Protein AF-A0A351TK52-F1 (afdb_monomer_lite)

Radius of gyration: 23.6 Å; chains: 1; bounding box: 53×51×53 Å

Foldseek 3Di:
DDDDDDDDPPDDDDPVVVVVVVVVVVDDDDADPVRHDDDPVRVVVVVVVVVVVVPDDDDDDDDDPVVVVVLCVVDPCSVVVVVVVVVVLVVDPVSVVVVVD

Sequence (101 aa):
MITSIQIYKGQEPTKEQRQEIREAAKRTPVYDELAPELTIEQMQRYRKAAIDKKAKTVVTLELSKENMDKAHSFGKEYRAVLSRLLELAMNDSDLVRKARL

Structure (mmCIF, N/CA/C/O backbone):
data_AF-A0A351TK52-F1
#
_entry.id   AF-A0A351TK52-F1
#
loop_
_atom_site.group_PDB
_atom_site.id
_atom_site.type_symbol
_atom_site.label_atom_id
_atom_site.label_alt_id
_atom_site.label_comp_id
_atom_site.label_asym_id
_atom_site.label_entity_id
_atom_site.label_seq_id
_atom_site.pdbx_PDB_ins_code
_atom_site.Cartn_x
_atom_site.Cartn_y
_atom_site.Cartn_z
_atom_site.occupancy
_atom_site.B_iso_or_equiv
_atom_site.auth_seq_id
_atom_site.auth_comp_id
_atom_site.auth_asym_id
_atom_site.auth_atom_id
_atom_site.pdbx_PDB_model_num
ATOM 1 N N . MET A 1 1 ? 18.115 -32.388 -19.300 1.00 39.66 1 MET A N 1
ATOM 2 C CA . MET A 1 1 ? 18.739 -32.324 -17.962 1.00 39.66 1 MET A CA 1
ATOM 3 C C . MET A 1 1 ? 18.451 -30.945 -17.393 1.00 39.66 1 MET A C 1
ATOM 5 O O . MET A 1 1 ? 18.808 -29.975 -18.044 1.00 39.66 1 MET A O 1
ATOM 9 N N . ILE A 1 2 ? 17.734 -30.842 -16.272 1.00 48.59 2 ILE A N 1
ATOM 10 C CA . ILE A 1 2 ? 17.499 -29.555 -15.599 1.00 48.59 2 ILE A CA 1
ATOM 11 C C . ILE A 1 2 ? 18.631 -29.373 -14.591 1.00 48.59 2 ILE A C 1
ATOM 13 O O . ILE A 1 2 ? 18.721 -30.124 -13.622 1.00 48.59 2 ILE A O 1
ATOM 17 N N . THR A 1 3 ? 19.514 -28.412 -14.841 1.00 57.66 3 THR A N 1
ATOM 18 C CA . THR A 1 3 ? 20.594 -28.071 -13.914 1.00 57.66 3 THR A CA 1
ATOM 19 C C . THR A 1 3 ? 20.025 -27.159 -12.834 1.00 57.66 3 THR A C 1
ATOM 21 O O . THR A 1 3 ? 19.637 -26.026 -13.108 1.00 57.66 3 THR A O 1
ATOM 24 N N . SER A 1 4 ? 19.939 -27.655 -11.602 1.00 60.91 4 SER A N 1
ATOM 25 C CA . SER A 1 4 ? 19.635 -26.819 -10.440 1.00 60.91 4 SER A CA 1
ATOM 26 C C . SER A 1 4 ? 20.845 -25.930 -10.145 1.00 60.91 4 SER A C 1
ATOM 28 O O . SER A 1 4 ? 21.941 -26.437 -9.916 1.00 60.91 4 SER A O 1
ATOM 30 N N . ILE A 1 5 ? 20.657 -24.608 -10.175 1.00 77.31 5 ILE A N 1
ATOM 31 C CA . ILE A 1 5 ? 21.691 -23.622 -9.840 1.00 77.31 5 ILE A CA 1
ATOM 32 C C . ILE A 1 5 ? 21.211 -22.844 -8.611 1.00 77.31 5 ILE A C 1
ATOM 34 O O . ILE A 1 5 ? 20.137 -22.246 -8.632 1.00 77.31 5 ILE A O 1
ATOM 38 N N . GLN A 1 6 ? 21.999 -22.857 -7.534 1.00 79.38 6 GLN A N 1
ATOM 39 C CA . GLN A 1 6 ? 21.764 -22.028 -6.348 1.00 79.38 6 GLN A CA 1
ATOM 40 C C . GLN A 1 6 ? 22.383 -20.640 -6.558 1.00 79.38 6 GLN A C 1
ATOM 42 O O . GLN A 1 6 ? 23.558 -20.534 -6.908 1.00 79.38 6 GLN A O 1
ATOM 47 N N . ILE A 1 7 ? 21.595 -19.584 -6.341 1.00 82.69 7 ILE A N 1
ATOM 48 C CA . ILE A 1 7 ? 22.026 -18.183 -6.459 1.00 82.69 7 ILE A CA 1
ATOM 49 C C . ILE A 1 7 ? 21.994 -17.546 -5.068 1.00 82.69 7 ILE A C 1
ATOM 51 O O . ILE A 1 7 ? 20.959 -17.563 -4.399 1.00 82.69 7 ILE A O 1
ATOM 55 N N . TYR A 1 8 ? 23.113 -16.965 -4.640 1.00 86.44 8 TYR A N 1
ATOM 56 C CA . TYR A 1 8 ? 23.245 -16.308 -3.341 1.00 86.44 8 TYR A CA 1
ATOM 57 C C . TYR A 1 8 ? 23.015 -14.794 -3.437 1.00 86.44 8 TYR A C 1
ATOM 59 O O . TYR A 1 8 ? 23.297 -14.147 -4.448 1.00 86.44 8 TYR A O 1
ATOM 67 N N . LYS A 1 9 ? 22.518 -14.193 -2.352 1.00 80.81 9 LYS A N 1
ATOM 68 C CA . LYS A 1 9 ? 22.300 -12.742 -2.272 1.00 80.81 9 LYS A CA 1
ATOM 69 C C . LYS A 1 9 ? 23.639 -12.000 -2.384 1.00 80.81 9 LYS A C 1
ATOM 71 O O . LYS A 1 9 ? 24.527 -12.218 -1.569 1.00 80.81 9 LYS A O 1
ATOM 76 N N . GLY A 1 10 ? 23.751 -11.098 -3.362 1.00 85.62 10 GLY A N 1
ATOM 77 C CA . GLY A 1 10 ? 24.971 -10.320 -3.625 1.00 85.62 10 GLY A CA 1
ATOM 78 C C . GLY A 1 10 ? 25.997 -11.022 -4.520 1.00 85.62 10 GLY A C 1
ATOM 79 O O . GLY A 1 10 ? 27.067 -10.471 -4.752 1.00 85.62 10 GLY A O 1
ATOM 80 N N . GLN A 1 11 ? 25.683 -12.213 -5.035 1.00 88.19 11 GLN A N 1
ATOM 81 C CA . GLN A 1 11 ? 26.535 -12.914 -5.988 1.00 88.19 11 GLN A CA 1
ATOM 82 C C . GLN A 1 11 ? 26.552 -12.182 -7.335 1.00 88.19 11 GLN A C 1
ATOM 84 O O . GLN A 1 11 ? 25.512 -11.998 -7.969 1.00 88.19 11 GLN A O 1
ATOM 89 N N . GLU A 1 12 ? 27.741 -11.788 -7.787 1.00 88.50 12 GLU A N 1
ATOM 90 C CA . GLU A 1 12 ? 27.916 -11.228 -9.124 1.00 88.50 12 GLU A CA 1
ATOM 91 C C . GLU A 1 12 ? 27.913 -12.333 -10.194 1.00 88.50 12 GLU A C 1
ATOM 93 O O . GLU A 1 12 ? 28.453 -13.418 -9.955 1.00 88.50 12 GLU A O 1
ATOM 98 N N . PRO A 1 13 ? 27.369 -12.075 -11.400 1.00 86.88 13 PRO A N 1
ATOM 99 C CA . PRO A 1 13 ? 27.444 -13.036 -12.496 1.00 86.88 13 PRO A CA 1
ATOM 100 C C . PRO A 1 13 ? 28.895 -13.250 -12.937 1.00 86.88 13 PRO A C 1
ATOM 102 O O . PRO A 1 13 ? 29.693 -12.308 -12.927 1.00 86.88 13 PRO A O 1
ATOM 105 N N . THR A 1 14 ? 29.245 -14.455 -13.386 1.00 89.94 14 THR A N 1
ATOM 106 C CA . THR A 1 14 ? 30.578 -14.742 -13.939 1.00 89.94 14 THR A CA 1
ATOM 107 C C . THR A 1 14 ? 30.847 -13.924 -15.208 1.00 89.94 14 THR A C 1
ATOM 109 O O . THR A 1 14 ? 29.944 -13.336 -15.806 1.00 89.94 14 THR A O 1
ATOM 112 N N . LYS A 1 15 ? 32.109 -13.861 -15.660 1.00 91.19 15 LYS A N 1
ATOM 113 C CA . LYS A 1 15 ? 32.460 -13.160 -16.912 1.00 91.19 15 LYS A CA 1
ATOM 114 C C . LYS A 1 15 ? 31.666 -13.691 -18.112 1.00 91.19 15 LYS A C 1
ATOM 116 O O . LYS A 1 15 ? 31.218 -12.889 -18.925 1.00 91.19 15 LYS A O 1
ATOM 121 N N . GLU A 1 16 ? 31.469 -15.004 -18.171 1.00 89.25 16 GLU A N 1
ATOM 122 C CA . GLU A 1 16 ? 30.704 -15.695 -19.212 1.00 89.25 16 GLU A CA 1
ATOM 123 C C . GLU A 1 16 ? 29.219 -15.332 -19.143 1.00 89.25 16 GLU A C 1
ATOM 125 O O . GLU A 1 16 ? 28.662 -14.866 -20.130 1.00 89.25 16 GLU A O 1
ATOM 130 N N . GLN A 1 17 ? 28.611 -15.400 -17.954 1.00 88.12 17 GLN A N 1
ATOM 131 C CA . GLN A 1 17 ? 27.215 -14.995 -17.751 1.00 88.12 17 GLN A CA 1
ATOM 132 C C . GLN A 1 17 ? 26.991 -13.518 -18.097 1.00 88.12 17 GLN A C 1
ATOM 134 O O . GLN A 1 17 ? 25.990 -13.157 -18.707 1.00 88.12 17 GLN A O 1
ATOM 139 N N . ARG A 1 18 ? 27.939 -12.635 -17.757 1.00 90.81 18 ARG A N 1
ATOM 140 C CA . ARG A 1 18 ? 27.871 -11.219 -18.155 1.00 90.81 18 ARG A CA 1
ATOM 141 C C . ARG A 1 18 ? 27.926 -11.043 -19.667 1.00 90.81 18 ARG A C 1
ATOM 143 O O . ARG A 1 18 ? 27.260 -10.151 -20.187 1.00 90.81 18 ARG A O 1
ATOM 150 N N . GLN A 1 19 ? 28.733 -11.840 -20.359 1.00 91.81 19 GLN A N 1
ATOM 151 C CA . GLN A 1 19 ? 28.805 -11.799 -21.813 1.00 91.81 19 GLN A CA 1
ATOM 152 C C . GLN A 1 19 ? 27.499 -12.300 -22.439 1.00 91.81 19 GLN A C 1
ATOM 154 O O . GLN A 1 19 ? 26.951 -11.619 -23.302 1.00 91.81 19 GLN A O 1
ATOM 159 N N . GLU A 1 20 ? 26.945 -13.399 -21.930 1.00 90.44 20 GLU A N 1
ATOM 160 C CA . GLU A 1 20 ? 25.652 -13.938 -22.359 1.00 90.44 20 GLU A CA 1
ATOM 161 C C . GLU A 1 20 ? 24.518 -12.919 -22.172 1.00 90.44 20 GLU A C 1
ATOM 163 O O . GLU A 1 20 ? 23.750 -12.674 -23.099 1.00 90.44 20 GLU A O 1
ATOM 168 N N . ILE A 1 21 ? 24.467 -12.230 -21.025 1.00 88.31 21 ILE A N 1
ATOM 169 C CA . ILE A 1 21 ? 23.495 -11.154 -20.768 1.00 88.31 21 ILE A CA 1
ATOM 170 C C . ILE A 1 21 ? 23.623 -10.029 -21.808 1.00 88.31 21 ILE A C 1
ATOM 172 O O . ILE A 1 21 ? 22.615 -9.539 -22.321 1.00 88.31 21 ILE A O 1
ATOM 176 N N . ARG A 1 22 ? 24.851 -9.611 -22.149 1.00 91.25 22 ARG A N 1
ATOM 177 C CA . ARG A 1 22 ? 25.082 -8.558 -23.158 1.00 91.25 22 ARG A CA 1
ATOM 178 C C . ARG A 1 22 ? 24.669 -8.991 -24.557 1.00 91.25 22 ARG A C 1
ATOM 180 O O . ARG A 1 22 ? 24.217 -8.156 -25.336 1.00 91.25 22 ARG A O 1
ATOM 187 N N . GLU A 1 23 ? 24.867 -10.256 -24.900 1.00 91.88 23 GLU A N 1
ATOM 188 C CA . GLU A 1 23 ? 24.456 -10.801 -26.192 1.00 91.88 23 GLU A CA 1
ATOM 189 C C . GLU A 1 23 ? 22.943 -10.963 -26.270 1.00 91.88 23 GLU A C 1
ATOM 191 O O . GLU A 1 23 ? 22.349 -10.572 -27.271 1.00 91.88 23 GLU A 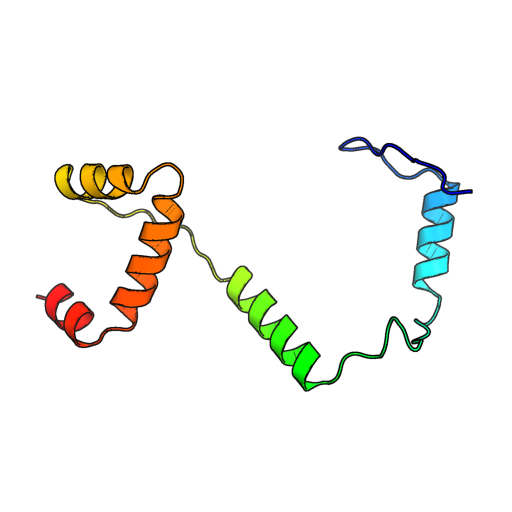O 1
ATOM 196 N N . ALA A 1 24 ? 22.311 -11.452 -25.204 1.00 87.25 24 ALA A N 1
ATOM 197 C CA . ALA A 1 24 ? 20.862 -11.548 -25.097 1.00 87.25 24 ALA A CA 1
ATOM 198 C C . ALA A 1 24 ? 20.190 -10.176 -25.244 1.00 87.25 24 ALA A C 1
ATOM 200 O O . ALA A 1 24 ? 19.214 -10.057 -25.975 1.00 87.25 24 ALA A O 1
ATOM 201 N N . ALA A 1 25 ? 20.762 -9.121 -24.650 1.00 86.38 25 ALA A N 1
ATOM 202 C CA . ALA A 1 25 ? 20.254 -7.754 -24.784 1.00 86.38 25 ALA A CA 1
ATOM 203 C C . ALA A 1 25 ? 20.253 -7.222 -26.234 1.00 86.38 25 ALA A C 1
ATOM 205 O O . ALA A 1 25 ? 19.536 -6.270 -26.531 1.00 86.38 25 ALA A O 1
ATOM 206 N N . LYS A 1 26 ? 21.052 -7.814 -27.134 1.00 91.12 26 LYS A N 1
ATOM 207 C CA . LYS A 1 26 ? 21.099 -7.457 -28.562 1.00 91.12 26 LYS A CA 1
ATOM 208 C C . LYS A 1 26 ? 20.137 -8.279 -29.422 1.00 91.12 26 LYS A C 1
ATOM 210 O O . LYS A 1 26 ? 19.951 -7.945 -30.589 1.00 91.12 26 LYS A O 1
ATOM 215 N N . ARG A 1 27 ? 19.577 -9.371 -28.895 1.00 85.69 27 ARG A N 1
ATOM 216 C CA . ARG A 1 27 ? 18.665 -10.249 -29.637 1.00 85.69 27 ARG A CA 1
ATOM 217 C C . ARG A 1 27 ? 17.257 -9.662 -29.606 1.00 85.69 27 ARG A C 1
ATOM 219 O O . ARG A 1 27 ? 16.784 -9.222 -28.562 1.00 85.69 27 ARG A O 1
ATOM 226 N N . THR A 1 28 ? 16.581 -9.677 -30.749 1.00 81.38 28 THR A N 1
ATOM 227 C CA . THR A 1 28 ? 15.162 -9.322 -30.820 1.00 81.38 28 THR A CA 1
ATOM 228 C C . THR A 1 28 ? 14.339 -10.422 -30.141 1.00 81.38 28 THR A C 1
ATOM 230 O O . THR A 1 28 ? 14.600 -11.601 -30.400 1.00 81.38 28 THR A O 1
ATOM 233 N N . PRO A 1 29 ? 13.372 -10.081 -29.271 1.00 78.19 29 PRO A N 1
ATOM 234 C CA . PRO A 1 29 ? 12.477 -11.074 -28.694 1.00 78.19 29 PRO A CA 1
ATOM 235 C C . PRO A 1 29 ? 11.663 -11.747 -29.805 1.00 78.19 29 PRO A C 1
ATOM 237 O O . PRO A 1 29 ? 11.092 -11.075 -30.661 1.00 78.19 29 PRO A O 1
ATOM 240 N N . VAL A 1 30 ? 11.647 -13.079 -29.796 1.00 81.81 30 VAL A N 1
ATOM 241 C CA . VAL A 1 30 ? 10.827 -13.898 -30.693 1.00 81.81 30 VAL A CA 1
A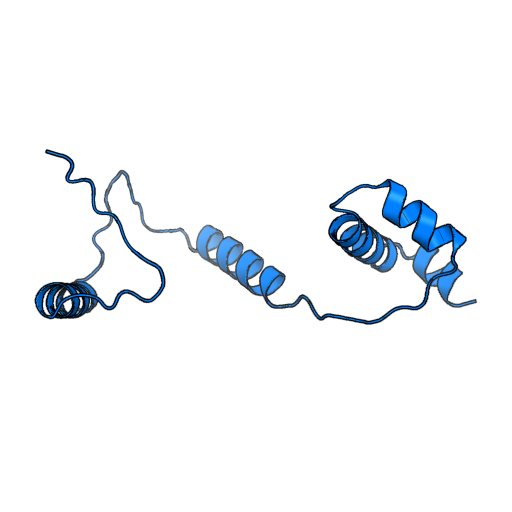TOM 242 C C . VAL A 1 30 ? 9.617 -14.352 -29.894 1.00 81.81 30 VAL A C 1
ATOM 244 O O . VAL A 1 30 ? 9.778 -14.938 -28.825 1.00 81.81 30 VAL A O 1
ATOM 247 N N . TYR A 1 31 ? 8.427 -14.044 -30.394 1.00 80.69 31 TYR A N 1
ATOM 248 C CA . TYR A 1 31 ? 7.170 -14.460 -29.783 1.00 80.69 31 TYR A CA 1
ATOM 249 C C . TYR A 1 31 ? 6.769 -15.831 -30.327 1.00 80.69 31 TYR A C 1
ATOM 251 O O . TYR A 1 31 ? 6.893 -16.080 -31.528 1.00 80.69 31 TYR A O 1
ATOM 259 N N . ASP A 1 32 ? 6.294 -16.707 -29.450 1.00 83.88 32 ASP A N 1
ATOM 260 C CA . ASP A 1 32 ? 5.802 -18.039 -29.803 1.00 83.88 32 ASP A CA 1
ATOM 261 C C . ASP A 1 32 ? 4.381 -18.262 -29.254 1.00 83.88 32 ASP A C 1
ATOM 263 O O . ASP A 1 32 ? 3.788 -17.375 -28.635 1.00 83.88 32 ASP A O 1
ATOM 267 N N . GLU A 1 33 ? 3.803 -19.439 -29.505 1.00 78.94 33 GLU A N 1
ATOM 268 C CA . GLU A 1 33 ? 2.444 -19.778 -29.057 1.00 78.94 33 GLU A CA 1
ATOM 269 C C . GLU A 1 33 ? 2.297 -19.818 -27.523 1.00 78.94 33 GLU A C 1
ATOM 271 O O . GLU A 1 33 ? 1.193 -19.660 -27.003 1.00 78.94 33 GLU A O 1
ATOM 276 N N . LEU A 1 34 ? 3.397 -20.010 -26.789 1.00 76.88 34 LEU A N 1
ATOM 277 C CA . LEU A 1 34 ? 3.429 -20.064 -25.326 1.00 76.88 34 LEU A CA 1
ATOM 278 C C . LEU A 1 34 ? 3.750 -18.695 -24.700 1.00 76.88 34 LEU A C 1
ATOM 280 O O . LEU A 1 34 ? 3.411 -18.452 -23.540 1.00 76.88 34 LEU A O 1
ATOM 284 N N . ALA A 1 35 ? 4.371 -17.799 -25.464 1.00 74.75 35 ALA A N 1
ATOM 285 C CA . ALA A 1 35 ? 4.750 -16.442 -25.099 1.00 74.75 35 ALA A CA 1
ATOM 286 C C . ALA A 1 35 ? 4.356 -15.446 -26.211 1.00 74.75 35 ALA A C 1
ATOM 288 O O . ALA A 1 35 ? 5.230 -14.862 -26.866 1.00 74.75 35 ALA A O 1
ATOM 289 N N . PRO A 1 36 ? 3.042 -15.234 -26.428 1.00 81.25 36 PRO A N 1
ATOM 290 C CA . PRO A 1 36 ? 2.552 -14.311 -27.441 1.00 81.25 36 PRO A CA 1
ATOM 291 C C . PRO A 1 36 ? 2.862 -12.856 -27.076 1.00 81.25 36 PRO A C 1
ATOM 293 O O . PRO A 1 36 ? 3.062 -12.503 -25.908 1.00 81.25 36 PRO A O 1
ATOM 296 N N . GLU A 1 37 ? 2.860 -11.985 -28.084 1.00 81.19 37 GLU A N 1
ATOM 297 C CA . GLU A 1 37 ? 3.005 -10.548 -27.871 1.00 81.19 37 GLU A CA 1
ATOM 298 C C . GLU A 1 37 ? 1.836 -10.003 -27.032 1.00 81.19 37 GLU A C 1
ATOM 300 O O . GLU A 1 37 ? 0.670 -10.358 -27.227 1.00 81.19 37 GLU A O 1
ATOM 305 N N . LEU A 1 38 ? 2.150 -9.132 -26.070 1.00 82.06 38 LEU A N 1
ATOM 306 C CA . LEU A 1 38 ? 1.127 -8.488 -25.254 1.00 82.06 38 LEU A CA 1
ATOM 307 C C . LEU A 1 38 ? 0.333 -7.498 -26.104 1.00 82.06 38 LEU A C 1
ATOM 309 O O . LEU A 1 38 ? 0.892 -6.596 -26.722 1.00 82.06 38 LEU A O 1
ATOM 313 N N . THR A 1 39 ? -0.991 -7.599 -26.046 1.00 84.81 39 THR A N 1
ATOM 314 C CA . THR A 1 39 ? -1.867 -6.596 -26.659 1.00 84.81 39 THR A CA 1
ATOM 315 C 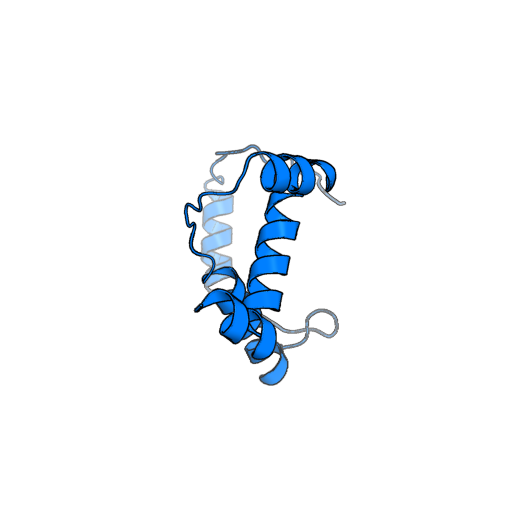C . THR A 1 39 ? -1.714 -5.238 -25.966 1.00 84.81 39 THR A C 1
ATOM 317 O O . THR A 1 39 ? -1.409 -5.152 -24.771 1.00 84.81 39 THR A O 1
ATOM 320 N N . ILE A 1 40 ? -1.997 -4.153 -26.691 1.00 81.81 40 ILE A N 1
ATOM 321 C CA . ILE A 1 40 ? -1.920 -2.778 -26.168 1.00 81.81 40 ILE A CA 1
ATOM 322 C C . ILE A 1 40 ? -2.764 -2.614 -24.891 1.00 81.81 40 ILE A C 1
ATOM 324 O O . ILE A 1 40 ? -2.324 -1.976 -23.933 1.00 81.81 40 ILE A O 1
ATOM 328 N N . GLU A 1 41 ? -3.946 -3.231 -24.828 1.00 79.69 41 GLU A N 1
ATOM 329 C CA . GLU A 1 41 ? -4.799 -3.198 -23.635 1.00 79.69 41 GLU A CA 1
ATOM 330 C C . GLU A 1 41 ? -4.150 -3.887 -22.429 1.00 79.69 41 GLU A C 1
ATOM 332 O O . GLU A 1 41 ? -4.193 -3.370 -21.309 1.00 79.69 41 GLU A O 1
ATOM 337 N N . GLN A 1 42 ? -3.510 -5.041 -22.638 1.00 80.88 42 GLN A N 1
ATOM 338 C CA . GLN A 1 42 ? -2.775 -5.734 -21.581 1.00 80.88 42 GLN A CA 1
ATOM 339 C C . GLN A 1 42 ? -1.587 -4.889 -21.111 1.00 80.88 42 GLN A C 1
ATOM 341 O O . GLN A 1 42 ? -1.409 -4.708 -19.905 1.00 80.88 42 GLN A O 1
ATOM 346 N N . MET A 1 43 ? -0.832 -4.285 -22.034 1.00 81.19 43 MET A N 1
ATOM 347 C CA . MET A 1 43 ? 0.264 -3.370 -21.697 1.00 81.19 43 MET A CA 1
ATOM 348 C C . MET A 1 43 ? -0.220 -2.182 -20.853 1.00 81.19 43 MET A C 1
ATOM 350 O O . MET A 1 43 ? 0.418 -1.826 -19.859 1.00 81.19 43 MET A O 1
ATOM 354 N N . GLN A 1 44 ? -1.368 -1.589 -21.192 1.00 77.25 44 GLN A N 1
ATOM 355 C CA . GLN A 1 44 ? -1.971 -0.501 -20.417 1.00 77.25 44 GLN A CA 1
ATOM 356 C C . GLN A 1 44 ? -2.389 -0.947 -19.010 1.00 77.25 44 GLN A C 1
ATOM 358 O O . GLN A 1 44 ? -2.137 -0.223 -18.043 1.00 77.25 44 GLN A O 1
ATOM 363 N N . ARG A 1 45 ? -2.964 -2.148 -18.860 1.00 71.00 45 ARG A N 1
ATOM 364 C CA . ARG A 1 45 ? -3.313 -2.718 -17.544 1.00 71.00 45 ARG A CA 1
ATOM 365 C C . ARG A 1 45 ? -2.075 -2.925 -16.671 1.00 71.00 45 ARG A C 1
ATOM 367 O O . ARG A 1 45 ? -2.079 -2.513 -15.511 1.00 71.00 45 ARG A O 1
ATOM 374 N N . TYR A 1 46 ? -1.000 -3.486 -17.226 1.00 75.69 46 TYR A N 1
ATOM 375 C CA . TYR A 1 46 ? 0.262 -3.649 -16.499 1.00 75.69 46 TYR A CA 1
ATOM 376 C C . TYR A 1 46 ? 0.893 -2.306 -16.132 1.00 75.69 46 TYR A C 1
ATOM 378 O O . TYR A 1 46 ? 1.375 -2.141 -15.010 1.00 75.69 46 TYR A O 1
ATOM 386 N N . ARG A 1 47 ? 0.835 -1.317 -17.031 1.00 71.00 47 ARG A N 1
ATOM 387 C CA . ARG A 1 47 ? 1.307 0.043 -16.754 1.00 71.00 47 ARG A CA 1
ATOM 388 C C . ARG A 1 47 ? 0.523 0.691 -15.614 1.00 71.00 47 ARG A C 1
ATOM 390 O O . ARG A 1 47 ? 1.144 1.261 -14.722 1.00 71.00 47 ARG A O 1
ATOM 397 N N . LYS A 1 48 ? -0.808 0.568 -15.600 1.00 63.97 48 LYS A N 1
ATOM 398 C CA . LYS A 1 48 ? -1.659 1.075 -14.513 1.00 63.97 48 LYS A CA 1
ATOM 399 C C . LYS A 1 48 ? -1.304 0.417 -13.177 1.00 63.97 48 LYS A C 1
ATOM 401 O O . LYS A 1 48 ? -0.995 1.116 -12.221 1.00 63.97 48 LYS A O 1
ATOM 406 N N . ALA A 1 49 ? -1.196 -0.912 -13.148 1.00 63.19 49 ALA A N 1
ATOM 407 C CA . ALA A 1 49 ? -0.796 -1.650 -11.948 1.00 63.19 49 ALA A CA 1
ATOM 408 C C . ALA A 1 49 ? 0.618 -1.280 -11.448 1.00 63.19 49 ALA A C 1
ATOM 410 O O . ALA A 1 49 ? 0.879 -1.278 -10.244 1.00 63.19 49 ALA A O 1
ATOM 411 N N . ALA A 1 50 ? 1.543 -0.959 -12.358 1.00 60.38 50 ALA A N 1
ATOM 412 C CA . ALA A 1 50 ? 2.888 -0.503 -12.013 1.00 60.38 50 ALA A CA 1
ATOM 413 C C . ALA A 1 50 ? 2.905 0.931 -11.452 1.00 60.38 50 ALA A C 1
ATOM 415 O O . ALA A 1 50 ? 3.695 1.219 -10.552 1.00 60.38 50 ALA A O 1
ATOM 416 N N . ILE A 1 51 ? 2.041 1.817 -11.958 1.00 60.94 51 ILE A N 1
ATOM 417 C CA . ILE A 1 51 ? 1.865 3.185 -11.449 1.00 60.94 51 ILE A CA 1
ATOM 418 C C . ILE A 1 51 ? 1.222 3.151 -10.057 1.00 60.94 51 ILE A C 1
ATOM 420 O O . ILE A 1 51 ? 1.757 3.760 -9.132 1.00 60.94 51 ILE A O 1
ATOM 424 N N . ASP A 1 52 ? 0.167 2.356 -9.873 1.00 59.88 52 ASP A N 1
ATOM 425 C CA . ASP A 1 52 ? -0.543 2.222 -8.594 1.00 59.88 52 ASP A CA 1
ATOM 426 C C . ASP A 1 52 ? 0.373 1.685 -7.477 1.00 59.88 52 ASP A C 1
ATOM 428 O O . ASP A 1 52 ? 0.272 2.086 -6.317 1.00 59.88 52 ASP A O 1
ATOM 432 N N . LYS A 1 53 ? 1.342 0.822 -7.816 1.00 57.94 53 LYS A N 1
ATOM 433 C CA . LYS A 1 53 ? 2.368 0.356 -6.867 1.00 57.94 53 LYS A CA 1
ATOM 434 C C . LYS A 1 53 ? 3.393 1.430 -6.487 1.00 57.94 53 LYS A C 1
ATOM 436 O O . LYS A 1 53 ? 3.952 1.347 -5.396 1.00 57.94 53 LYS A O 1
ATOM 441 N N . LYS A 1 54 ? 3.658 2.412 -7.356 1.00 54.94 54 LYS A N 1
ATOM 442 C CA . LYS A 1 54 ? 4.663 3.471 -7.135 1.00 54.94 54 LYS A CA 1
ATOM 443 C C . LYS A 1 54 ? 4.130 4.683 -6.364 1.00 54.94 54 LYS A C 1
ATOM 445 O O . LYS A 1 54 ? 4.936 5.479 -5.901 1.00 54.94 54 LYS A O 1
ATOM 450 N N . ALA A 1 55 ? 2.815 4.816 -6.199 1.00 62.31 55 ALA A N 1
ATOM 451 C CA . ALA A 1 55 ? 2.186 5.988 -5.580 1.00 62.31 55 ALA A CA 1
ATOM 452 C C . ALA A 1 55 ? 1.915 5.858 -4.065 1.00 62.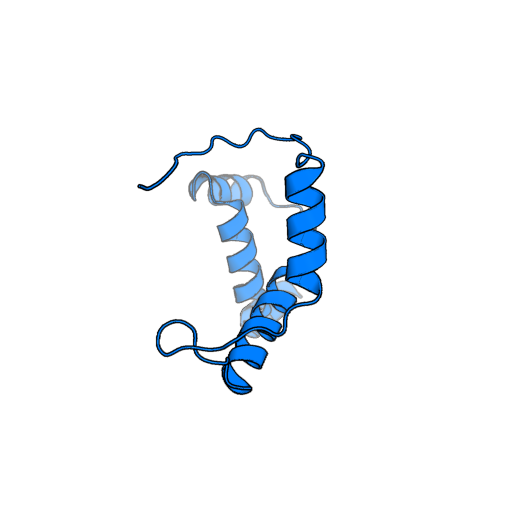31 55 ALA A C 1
ATOM 454 O O . ALA A 1 55 ? 1.249 6.713 -3.485 1.00 62.31 55 ALA A O 1
ATOM 455 N N . LYS A 1 56 ? 2.390 4.795 -3.401 1.00 66.50 56 LYS A N 1
ATOM 456 C CA . LYS A 1 56 ? 2.190 4.627 -1.953 1.00 66.50 56 LYS A CA 1
ATOM 457 C C . LYS A 1 56 ? 3.171 5.498 -1.171 1.00 66.50 56 LYS A C 1
ATOM 459 O O . LYS A 1 56 ? 4.349 5.165 -1.068 1.00 66.50 56 LYS A O 1
ATOM 464 N N . THR A 1 57 ? 2.670 6.583 -0.593 1.00 73.81 57 THR A N 1
ATOM 465 C CA . THR A 1 57 ? 3.434 7.458 0.306 1.00 73.81 57 THR A CA 1
ATOM 466 C C . THR A 1 57 ? 3.255 7.012 1.755 1.00 73.81 57 THR A C 1
ATOM 468 O O . THR A 1 57 ? 2.144 6.704 2.185 1.00 73.81 57 THR A O 1
ATOM 471 N N . VAL A 1 58 ? 4.348 6.978 2.521 1.00 79.94 58 VAL A N 1
ATOM 472 C CA . VAL A 1 58 ? 4.300 6.726 3.967 1.00 79.94 58 VAL A CA 1
ATOM 473 C C . VAL A 1 58 ? 3.869 8.009 4.671 1.00 79.94 58 VAL A C 1
ATOM 475 O O . VAL A 1 58 ? 4.487 9.053 4.481 1.00 79.94 58 VAL A O 1
ATOM 478 N N . VAL A 1 59 ? 2.824 7.921 5.489 1.00 81.06 59 VAL A N 1
ATOM 479 C CA . VAL A 1 59 ? 2.329 9.025 6.319 1.00 81.06 59 VAL A CA 1
ATOM 480 C C . VAL A 1 59 ? 2.291 8.596 7.783 1.00 81.06 59 VAL A C 1
ATOM 482 O O . VAL A 1 59 ? 2.062 7.421 8.079 1.00 81.06 59 VAL A O 1
ATOM 485 N N . THR A 1 60 ? 2.504 9.544 8.694 1.00 87.31 60 THR A N 1
ATOM 486 C CA . THR A 1 60 ? 2.338 9.339 10.139 1.00 87.31 60 THR A CA 1
ATOM 487 C C . THR A 1 60 ? 0.993 9.922 10.557 1.00 87.31 60 THR A C 1
ATOM 489 O O . THR A 1 60 ? 0.701 11.072 10.240 1.00 87.31 60 THR A O 1
ATOM 492 N N . LEU A 1 61 ? 0.175 9.126 11.246 1.00 86.75 61 LEU A N 1
ATOM 493 C CA . LEU A 1 61 ? -1.138 9.519 11.756 1.00 86.75 61 LEU A CA 1
ATOM 494 C C . LEU A 1 61 ? -1.194 9.229 13.254 1.00 86.75 61 LEU A C 1
ATOM 496 O O . LEU A 1 61 ? -0.682 8.201 13.702 1.00 86.75 61 LEU A O 1
ATOM 500 N N . GLU A 1 62 ? -1.847 10.104 14.009 1.00 89.69 62 GLU A N 1
ATOM 501 C CA . GLU A 1 62 ? -2.144 9.870 15.419 1.00 89.69 62 GLU A CA 1
ATOM 502 C C . GLU A 1 62 ? -3.531 9.241 15.553 1.00 89.69 62 GLU A C 1
ATOM 504 O O . GLU A 1 62 ? -4.505 9.696 14.953 1.00 89.69 62 GLU A O 1
ATOM 509 N N . LEU A 1 63 ? -3.619 8.167 16.333 1.00 89.00 63 LEU A N 1
ATOM 510 C CA . LEU A 1 63 ? -4.858 7.454 16.621 1.00 89.00 63 LEU A CA 1
ATOM 511 C C . LEU A 1 63 ? -5.003 7.315 18.136 1.00 89.00 63 LEU A C 1
ATOM 513 O O . LEU A 1 63 ? -4.010 7.169 18.852 1.00 89.00 63 LEU A O 1
ATOM 517 N N . SER A 1 64 ? -6.244 7.326 18.630 1.00 93.50 64 SER A N 1
ATOM 518 C CA . SER A 1 64 ? -6.510 7.011 20.035 1.00 93.50 64 SER A CA 1
ATOM 519 C C . SER A 1 64 ? -6.032 5.594 20.365 1.00 93.50 64 SER A C 1
ATOM 521 O O . SER A 1 64 ? -6.007 4.711 19.502 1.00 93.50 64 SER A O 1
ATOM 523 N N . LYS A 1 65 ? -5.690 5.359 21.636 1.00 93.25 65 LYS A N 1
ATOM 524 C CA . LYS A 1 65 ? -5.262 4.036 22.111 1.00 93.25 65 LYS A CA 1
ATOM 525 C C . LYS A 1 65 ? -6.283 2.945 21.765 1.00 93.25 65 LYS A C 1
ATOM 527 O O . LYS A 1 65 ? -5.908 1.907 21.241 1.00 93.25 65 LYS A O 1
ATOM 532 N N . GLU A 1 66 ? -7.568 3.231 21.957 1.00 94.50 66 GLU A N 1
ATOM 533 C CA . GLU A 1 66 ? -8.669 2.324 21.613 1.00 94.50 66 GLU A CA 1
ATOM 534 C C . GLU A 1 66 ? -8.677 1.938 20.122 1.00 94.50 66 GLU A C 1
ATOM 536 O O . GLU A 1 66 ? -8.800 0.763 19.773 1.00 94.50 66 GLU A O 1
ATOM 541 N N . ASN A 1 67 ? -8.485 2.910 19.225 1.00 91.50 67 ASN A N 1
ATOM 542 C CA . ASN A 1 67 ? -8.445 2.648 17.786 1.00 91.50 67 ASN A CA 1
ATOM 543 C C . ASN A 1 67 ? -7.184 1.882 17.371 1.00 91.50 67 ASN A C 1
ATOM 545 O O . ASN A 1 67 ? -7.241 1.070 16.446 1.00 91.50 67 ASN A O 1
ATOM 549 N N . MET A 1 68 ? -6.065 2.102 18.063 1.00 93.06 68 MET A N 1
ATOM 550 C CA . MET A 1 68 ? -4.845 1.317 17.872 1.00 93.06 68 MET A CA 1
ATOM 551 C C . MET A 1 68 ? -5.011 -0.129 18.338 1.00 93.06 68 MET A C 1
ATOM 553 O O . MET A 1 68 ? -4.622 -1.042 17.610 1.00 93.06 68 MET A O 1
ATOM 557 N N . ASP A 1 69 ? -5.643 -0.358 19.488 1.00 93.94 69 ASP A N 1
ATOM 558 C CA . ASP A 1 69 ? -5.940 -1.702 19.992 1.00 93.94 69 ASP A CA 1
ATOM 559 C C . ASP A 1 69 ? -6.872 -2.451 19.022 1.00 93.94 69 ASP A C 1
ATOM 561 O O . ASP A 1 69 ? -6.620 -3.604 18.653 1.00 93.94 69 ASP A O 1
ATOM 565 N N . LYS A 1 70 ? -7.892 -1.760 18.496 1.00 92.81 70 LYS A N 1
ATOM 566 C CA . LYS A 1 70 ? -8.763 -2.283 17.435 1.00 92.81 70 LYS A CA 1
ATOM 567 C C . LYS A 1 70 ? -7.989 -2.593 16.158 1.00 92.81 70 LYS A C 1
ATOM 569 O O . LYS A 1 70 ? -8.204 -3.649 15.570 1.00 92.81 70 LYS A O 1
ATOM 574 N N . ALA A 1 71 ? -7.068 -1.730 15.737 1.00 91.38 71 ALA A N 1
ATOM 575 C CA . ALA A 1 71 ? -6.229 -2.015 14.582 1.00 91.38 71 ALA A CA 1
ATOM 576 C C . ALA A 1 71 ? -5.389 -3.283 14.803 1.00 91.38 71 ALA A C 1
ATOM 578 O O . ALA A 1 71 ? -5.392 -4.176 13.961 1.00 91.38 71 ALA A O 1
ATOM 579 N N . HIS A 1 72 ? -4.734 -3.416 15.957 1.00 91.94 72 HIS A N 1
ATOM 580 C CA . HIS A 1 72 ? -3.938 -4.599 16.287 1.00 91.94 72 HIS A CA 1
ATOM 581 C C . HIS A 1 72 ? -4.758 -5.895 16.340 1.00 91.94 72 HIS A C 1
ATOM 583 O O . HIS A 1 72 ? -4.226 -6.958 16.012 1.00 91.94 72 HIS A O 1
ATOM 589 N N . SER A 1 73 ? -6.055 -5.819 16.657 1.00 93.62 73 SER A N 1
ATOM 590 C CA . SER A 1 73 ? -6.960 -6.977 16.611 1.00 93.62 73 SER A CA 1
ATOM 591 C C . SER A 1 73 ? -7.131 -7.581 15.208 1.00 93.62 73 SER A C 1
ATOM 593 O O . SER A 1 73 ? -7.475 -8.755 15.090 1.00 93.62 73 SER A O 1
ATOM 595 N N . PHE A 1 74 ? -6.810 -6.838 14.139 1.00 91.31 74 PHE A N 1
ATOM 596 C CA . PHE A 1 74 ? -6.788 -7.357 12.764 1.00 91.31 74 PHE A CA 1
ATOM 597 C C . PHE A 1 74 ? -5.581 -8.271 12.476 1.00 91.31 74 PHE A C 1
ATOM 599 O O . PHE A 1 74 ? -5.439 -8.791 11.370 1.00 91.31 74 PHE A O 1
ATOM 606 N N . GLY A 1 75 ? -4.695 -8.479 13.454 1.00 91.50 75 GLY A N 1
ATOM 607 C CA . GLY A 1 75 ? -3.551 -9.377 13.352 1.00 91.50 75 GLY A CA 1
ATOM 608 C C . GLY A 1 75 ? -2.322 -8.738 12.699 1.00 91.50 75 GLY A C 1
ATOM 609 O O . GLY A 1 75 ? -2.163 -7.518 12.642 1.00 91.50 75 GLY A O 1
ATOM 610 N N . LYS A 1 76 ? -1.402 -9.579 12.207 1.00 88.19 76 LYS A N 1
ATOM 611 C CA . LYS A 1 76 ? -0.086 -9.141 11.691 1.00 88.19 76 LYS A CA 1
ATOM 612 C C . LYS A 1 76 ? -0.180 -8.192 10.492 1.00 88.19 76 LYS A C 1
ATOM 614 O O . LYS A 1 76 ? 0.733 -7.405 10.262 1.00 88.19 76 LYS A O 1
ATOM 619 N N . GLU A 1 77 ? -1.286 -8.241 9.758 1.00 89.88 77 GLU A N 1
ATOM 620 C CA . GLU A 1 77 ? -1.518 -7.443 8.553 1.00 89.88 77 GLU A CA 1
ATOM 621 C C . GLU A 1 77 ? -2.291 -6.146 8.826 1.00 89.88 77 GLU A C 1
ATOM 623 O O . GLU A 1 77 ? -2.708 -5.472 7.884 1.00 89.88 77 GLU A O 1
ATOM 628 N N . TYR A 1 78 ? -2.444 -5.741 10.095 1.00 91.69 78 TYR A N 1
ATOM 629 C CA . TYR A 1 78 ? -3.229 -4.559 10.463 1.00 91.69 78 TYR A CA 1
ATOM 630 C C . TYR A 1 78 ? -2.856 -3.295 9.677 1.00 91.69 78 TYR A C 1
ATOM 632 O O . TYR A 1 78 ? -3.725 -2.500 9.342 1.00 91.69 78 TYR A O 1
ATOM 640 N N . ARG A 1 79 ? -1.579 -3.117 9.310 1.00 89.00 79 ARG A N 1
ATOM 641 C CA . ARG A 1 79 ? -1.120 -1.983 8.488 1.00 89.00 79 ARG A CA 1
ATOM 642 C C . ARG A 1 79 ? -1.725 -1.991 7.082 1.00 89.00 79 ARG A C 1
ATOM 644 O O . ARG A 1 79 ? -2.105 -0.939 6.578 1.00 89.00 79 ARG A O 1
ATOM 651 N N . ALA A 1 80 ? -1.824 -3.162 6.455 1.00 88.62 80 ALA A N 1
ATOM 652 C CA . ALA A 1 80 ? -2.449 -3.310 5.143 1.00 88.62 80 ALA A CA 1
ATOM 653 C C . ALA A 1 80 ? -3.962 -3.066 5.233 1.00 88.62 80 ALA A C 1
ATOM 655 O O . ALA A 1 80 ? -4.523 -2.368 4.389 1.00 88.62 80 ALA A O 1
ATOM 656 N N . VAL A 1 81 ? -4.595 -3.565 6.301 1.00 91.06 81 VAL A N 1
ATOM 657 C CA . VAL A 1 81 ? -6.015 -3.320 6.592 1.00 91.06 81 VAL A CA 1
ATOM 658 C C . VAL A 1 81 ? -6.280 -1.826 6.797 1.00 91.06 81 VAL A C 1
ATOM 660 O O . VAL A 1 81 ? -7.175 -1.284 6.158 1.00 91.06 81 VAL A O 1
ATOM 663 N N . LEU A 1 82 ? -5.469 -1.130 7.601 1.00 91.50 82 LEU A N 1
ATOM 664 C CA . LEU A 1 82 ? -5.583 0.318 7.815 1.00 91.50 82 LEU A CA 1
ATOM 665 C C . LEU A 1 82 ? -5.400 1.114 6.521 1.00 91.50 82 LEU A C 1
ATOM 667 O O . LEU A 1 82 ? -6.193 2.008 6.240 1.00 91.50 82 LEU A O 1
ATOM 671 N N . SER A 1 83 ? -4.398 0.764 5.709 1.00 88.88 83 SER A N 1
ATOM 672 C CA . SER A 1 83 ? -4.192 1.392 4.399 1.00 88.88 83 SER A CA 1
ATOM 673 C C . SER A 1 83 ? -5.433 1.244 3.520 1.00 88.88 83 SER A C 1
ATOM 675 O O . SER A 1 83 ? -5.861 2.211 2.895 1.00 88.88 83 SER A O 1
ATOM 677 N N . ARG A 1 84 ? -6.038 0.050 3.489 1.00 89.06 84 ARG A N 1
ATOM 678 C CA . ARG A 1 84 ? -7.229 -0.207 2.676 1.00 89.06 84 ARG A CA 1
ATOM 679 C C . ARG A 1 84 ? -8.466 0.503 3.217 1.00 89.06 84 ARG A C 1
ATOM 681 O O . ARG A 1 84 ? -9.246 1.031 2.433 1.00 89.06 84 ARG A O 1
ATOM 688 N N . LEU A 1 85 ? -8.639 0.535 4.537 1.00 90.88 85 LEU A N 1
ATOM 689 C CA . LEU A 1 85 ? -9.724 1.272 5.183 1.00 90.88 85 LEU A CA 1
ATOM 690 C C . LEU A 1 85 ? -9.634 2.766 4.878 1.00 90.88 85 LEU A C 1
ATOM 692 O O . LEU A 1 85 ? -10.650 3.370 4.553 1.00 90.88 85 LEU A O 1
ATOM 696 N N . LEU A 1 86 ? -8.431 3.343 4.924 1.00 90.00 86 LEU A N 1
ATOM 697 C CA . LEU A 1 86 ? -8.219 4.745 4.585 1.00 90.00 86 LEU A CA 1
ATOM 698 C C . LEU A 1 86 ? -8.546 5.018 3.111 1.00 90.00 86 LEU A C 1
ATOM 700 O O . LEU A 1 86 ? -9.252 5.975 2.817 1.00 90.00 86 LEU A O 1
ATOM 704 N N . GLU A 1 87 ? -8.108 4.156 2.188 1.00 87.94 87 GLU A N 1
ATOM 705 C CA . GLU A 1 87 ? -8.481 4.264 0.769 1.00 87.94 87 GLU A CA 1
ATOM 706 C C . GLU A 1 87 ? -10.001 4.218 0.565 1.00 87.94 87 GLU A C 1
ATOM 708 O O . GLU A 1 87 ? -10.543 5.015 -0.197 1.00 87.94 87 GLU A O 1
ATOM 713 N N . LEU A 1 88 ? -10.700 3.299 1.236 1.00 89.44 88 LEU A N 1
ATOM 714 C CA . LEU A 1 88 ? -12.156 3.189 1.140 1.00 89.44 88 LEU A CA 1
ATOM 715 C C . LEU A 1 88 ? -12.846 4.428 1.718 1.00 89.44 88 LEU A C 1
ATOM 717 O O . LEU A 1 88 ? -13.715 4.994 1.064 1.00 89.44 88 LEU A O 1
ATOM 721 N N . ALA A 1 89 ? -12.415 4.885 2.894 1.00 91.06 89 ALA A N 1
ATOM 722 C CA . ALA A 1 89 ? -12.978 6.055 3.556 1.00 91.06 89 ALA A CA 1
ATOM 723 C C . ALA A 1 89 ? -12.788 7.336 2.731 1.00 91.06 89 ALA A C 1
ATOM 725 O O . ALA A 1 89 ? -13.706 8.141 2.644 1.00 91.06 89 ALA A O 1
ATOM 726 N N . MET A 1 90 ? -11.635 7.509 2.078 1.00 87.38 90 MET A N 1
ATOM 727 C CA . MET A 1 90 ? -11.364 8.669 1.218 1.00 87.38 90 MET A CA 1
ATOM 728 C C . MET A 1 90 ? -12.247 8.714 -0.039 1.00 87.38 90 MET A C 1
ATOM 730 O O . MET A 1 90 ? -12.440 9.790 -0.601 1.00 87.38 90 MET A O 1
ATOM 734 N N . ASN A 1 91 ? -12.778 7.568 -0.479 1.00 88.50 91 ASN A N 1
ATOM 735 C CA . ASN A 1 91 ? -13.688 7.469 -1.623 1.00 88.50 91 ASN A CA 1
ATOM 736 C C . ASN A 1 91 ? -15.175 7.509 -1.225 1.00 88.50 91 ASN A C 1
ATOM 738 O O . ASN A 1 91 ? -16.038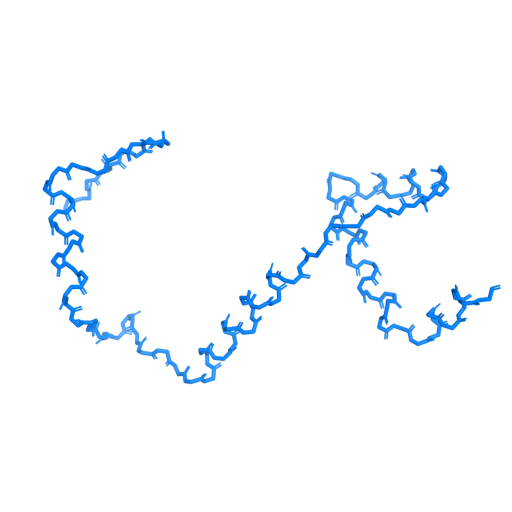 7.503 -2.101 1.00 88.50 91 ASN A O 1
ATOM 742 N N . ASP A 1 92 ? -15.484 7.560 0.071 1.00 92.69 92 ASP A N 1
ATOM 743 C CA . ASP A 1 92 ? -16.843 7.678 0.593 1.00 92.69 92 ASP A CA 1
ATOM 744 C C . ASP A 1 92 ? -17.131 9.145 0.948 1.00 92.69 92 ASP A C 1
ATOM 746 O O . ASP A 1 92 ? -16.611 9.701 1.920 1.00 92.69 92 ASP A O 1
ATOM 750 N N . SER A 1 93 ? -17.972 9.794 0.139 1.00 87.94 93 SER A N 1
ATOM 751 C CA . SER A 1 93 ? -18.293 11.215 0.291 1.00 87.94 93 SER A CA 1
ATOM 752 C C . SER A 1 93 ? -18.953 11.549 1.629 1.00 87.94 93 SER A C 1
ATOM 754 O O . SER A 1 93 ? -18.753 12.650 2.149 1.00 87.94 93 SER A O 1
ATOM 756 N N . ASP A 1 94 ? -19.714 10.620 2.208 1.00 92.19 94 ASP A N 1
ATOM 757 C CA . ASP A 1 94 ? -20.398 10.839 3.479 1.00 92.19 94 ASP A CA 1
ATOM 758 C C . ASP A 1 94 ? -19.435 10.728 4.658 1.00 92.19 94 ASP A C 1
ATOM 760 O O . ASP A 1 94 ? -19.494 11.549 5.580 1.00 92.19 94 ASP A O 1
ATOM 764 N N . LEU A 1 95 ? -18.518 9.758 4.627 1.00 90.56 95 LEU A N 1
ATOM 765 C CA . LEU A 1 95 ? -17.465 9.632 5.636 1.00 90.56 95 LEU A CA 1
ATOM 766 C C . LEU A 1 95 ? -16.511 10.826 5.605 1.00 90.56 95 LEU A C 1
ATOM 768 O O . LEU A 1 95 ? -16.229 11.401 6.658 1.00 90.56 95 LEU A O 1
ATOM 772 N N . VAL A 1 96 ? -16.078 11.259 4.417 1.00 91.06 96 VAL A N 1
ATOM 773 C CA . VAL A 1 96 ? -15.226 12.451 4.275 1.00 91.06 96 VAL A CA 1
ATOM 774 C C . VAL A 1 96 ? -15.935 13.694 4.806 1.00 91.06 96 VAL A C 1
ATOM 776 O O . VAL A 1 96 ? -15.318 14.507 5.493 1.00 91.06 96 VAL A O 1
ATOM 779 N N . ARG A 1 97 ? -17.237 13.850 4.534 1.00 91.19 97 ARG A N 1
ATOM 780 C CA . ARG A 1 97 ? -18.017 14.982 5.049 1.00 91.19 97 ARG A CA 1
ATOM 781 C C . ARG A 1 97 ? -18.090 14.978 6.575 1.00 91.19 97 ARG A C 1
ATOM 783 O O . ARG A 1 97 ? -17.943 16.036 7.176 1.00 91.19 97 ARG A O 1
ATOM 790 N N . LYS A 1 98 ? -18.288 13.812 7.199 1.00 90.81 98 LYS A N 1
ATOM 791 C CA . LYS A 1 98 ? -18.313 13.667 8.665 1.00 90.81 98 LYS A CA 1
ATOM 792 C C . LYS A 1 98 ? -16.957 13.956 9.309 1.00 90.81 98 LYS A C 1
ATOM 794 O O . LYS A 1 98 ? -16.929 14.525 10.388 1.00 90.81 98 LYS A O 1
ATOM 799 N N . ALA A 1 99 ? -15.857 13.596 8.651 1.00 85.12 99 ALA A N 1
ATOM 800 C CA . ALA A 1 99 ? -14.502 13.800 9.165 1.00 85.12 99 ALA A CA 1
ATOM 801 C C . ALA A 1 99 ? -13.996 15.258 9.080 1.00 85.12 99 ALA A C 1
ATOM 803 O O . ALA A 1 99 ? -12.915 15.549 9.582 1.00 85.12 99 ALA A O 1
ATOM 804 N N . ARG A 1 100 ? -14.731 16.165 8.416 1.00 79.69 100 ARG A N 1
ATOM 805 C CA . ARG A 1 100 ? -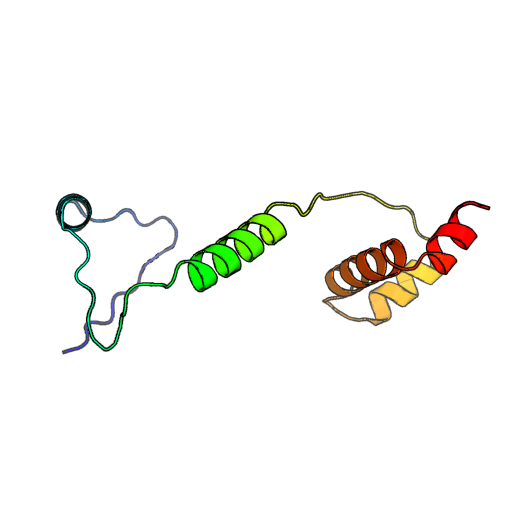14.384 17.597 8.281 1.00 79.69 100 ARG A CA 1
ATOM 806 C C . ARG A 1 100 ? -14.985 18.501 9.366 1.00 79.69 100 ARG A C 1
ATOM 808 O O . ARG A 1 100 ? -14.708 19.699 9.344 1.00 79.69 100 ARG A O 1
ATOM 815 N N . LEU A 1 101 ? -15.844 17.956 10.225 1.00 55.19 101 LEU A N 1
ATOM 816 C CA . LEU A 1 101 ? -16.554 18.662 11.297 1.00 55.19 101 LEU A CA 1
ATOM 817 C C . LEU A 1 101 ? -15.849 18.433 12.634 1.00 55.19 101 LEU A C 1
ATOM 819 O O . LEU A 1 101 ? -15.852 19.384 13.442 1.00 55.19 101 LEU A O 1
#

Secondary structure (DSSP, 8-state):
--------TTPPPPHHHHHHHHHHTTSPPPP-SSSPPPPHHHHHHHHHHHHHHH----------HHHHHHHHHT-TTHHHHHHHHHHHHHT-HHHHHHTT-

pLDDT: mean 82.57, std 11.45, range [39.66, 94.5]